Protein AF-A0A967K202-F1 (afdb_monomer)

Foldseek 3Di:
DVVQVVQPVVDPPVPGDPDDDDDPDFDADPVGHGPVVVVPD

Sequence (41 aa):
DELKNYVKEKLAPYKYPRWIEFAAELPKTATGKIQRFKLRA

Structure (mmCIF, N/CA/C/O backbone):
data_AF-A0A967K202-F1
#
_entry.id   AF-A0A967K202-F1
#
loop_
_atom_site.group_PDB
_atom_site.id
_atom_site.type_symbol
_atom_site.label_atom_id
_atom_site.label_alt_id
_atom_site.label_comp_id
_atom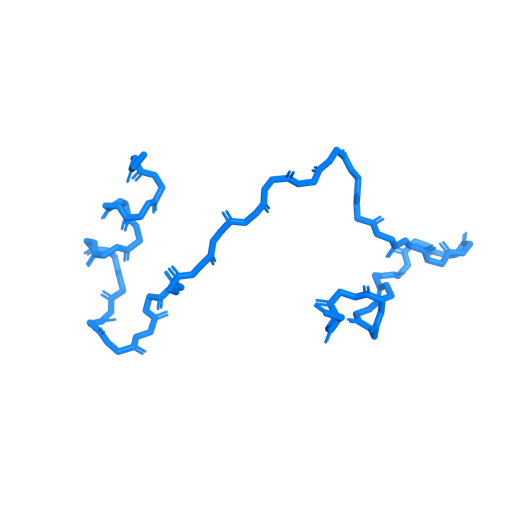_site.label_asym_id
_atom_site.label_entity_id
_atom_site.label_seq_id
_atom_site.pdbx_PDB_ins_code
_atom_site.Cartn_x
_atom_site.Cartn_y
_atom_site.Cartn_z
_atom_site.occupancy
_atom_site.B_iso_or_equiv
_atom_site.auth_seq_id
_atom_site.auth_comp_id
_atom_site.auth_asym_id
_atom_site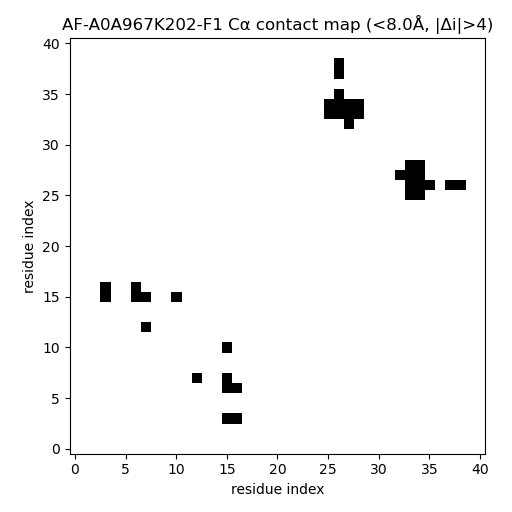.auth_atom_id
_atom_site.pdbx_PDB_model_num
ATOM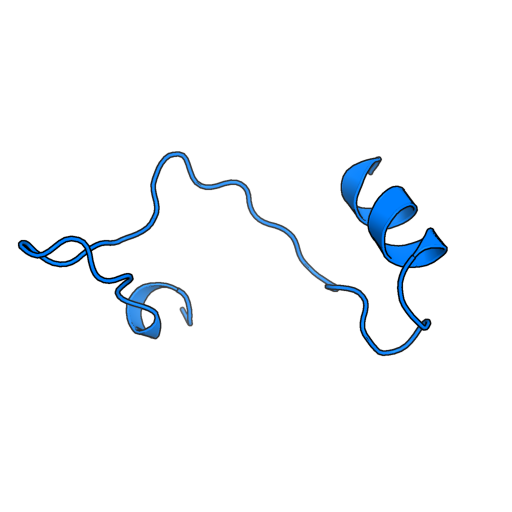 1 N N . ASP A 1 1 ? -6.494 5.984 -16.264 1.00 69.44 1 ASP A N 1
ATOM 2 C CA . ASP A 1 1 ? -5.198 5.425 -16.734 1.00 69.44 1 ASP A CA 1
ATOM 3 C C . ASP A 1 1 ? -3.971 6.286 -16.460 1.00 69.44 1 ASP A C 1
ATOM 5 O O . ASP A 1 1 ? -2.867 5.753 -16.433 1.00 69.44 1 ASP A O 1
ATOM 9 N N . GLU A 1 2 ? -4.138 7.578 -16.181 1.00 83.62 2 GLU A N 1
ATOM 10 C CA . GLU A 1 2 ? -3.034 8.512 -15.926 1.00 83.62 2 GLU A CA 1
ATOM 11 C C . GLU A 1 2 ? -2.067 8.048 -14.824 1.00 83.62 2 GLU A C 1
ATOM 13 O O . GLU A 1 2 ? -0.860 8.015 -15.043 1.00 83.62 2 GLU A O 1
ATOM 18 N N . LEU A 1 3 ? -2.582 7.561 -13.685 1.00 82.81 3 LEU A N 1
ATOM 19 C CA . LEU A 1 3 ? -1.735 7.073 -12.588 1.00 82.81 3 LEU A CA 1
ATOM 20 C C . LEU A 1 3 ? -0.871 5.870 -12.999 1.00 82.81 3 LEU A C 1
ATOM 22 O O . LEU A 1 3 ? 0.274 5.743 -12.573 1.00 82.81 3 LEU A O 1
ATOM 26 N N . LYS A 1 4 ? -1.408 4.981 -13.845 1.00 78.75 4 LYS A N 1
ATOM 27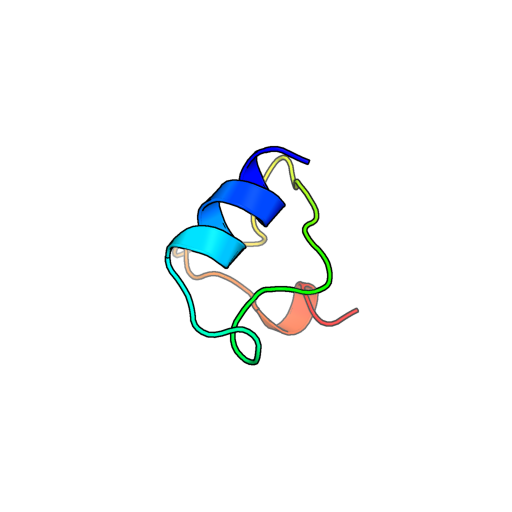 C CA . LYS A 1 4 ? -0.663 3.817 -14.341 1.00 78.75 4 LYS A CA 1
ATOM 28 C C . LYS A 1 4 ? 0.450 4.255 -15.288 1.00 78.75 4 LYS A C 1
ATOM 30 O O . LYS A 1 4 ? 1.554 3.732 -15.178 1.00 78.75 4 LYS A O 1
ATOM 35 N N . ASN A 1 5 ? 0.182 5.207 -16.180 1.00 85.75 5 ASN A N 1
ATOM 36 C CA . ASN A 1 5 ? 1.186 5.737 -17.108 1.00 85.75 5 ASN A CA 1
ATOM 37 C C . ASN A 1 5 ? 2.284 6.503 -16.364 1.00 85.75 5 ASN A C 1
ATOM 39 O O . ASN A 1 5 ? 3.459 6.201 -16.549 1.00 85.75 5 ASN A O 1
ATOM 43 N N . TYR A 1 6 ? 1.904 7.367 -15.421 1.00 88.44 6 TYR A N 1
ATOM 44 C CA . TYR A 1 6 ? 2.838 8.084 -14.552 1.00 88.44 6 TYR A CA 1
ATOM 45 C C . TYR A 1 6 ? 3.794 7.138 -13.814 1.00 88.44 6 TYR A C 1
ATOM 47 O O . TYR A 1 6 ? 4.999 7.373 -13.731 1.00 88.44 6 TYR A O 1
ATOM 55 N N . VAL A 1 7 ? 3.266 6.030 -13.287 1.00 88.62 7 VAL A N 1
ATOM 56 C CA . VAL A 1 7 ? 4.083 5.036 -12.587 1.00 88.62 7 VAL A CA 1
ATOM 57 C C . VAL A 1 7 ? 4.959 4.235 -13.554 1.00 88.62 7 VAL A C 1
ATOM 59 O O . VAL A 1 7 ? 6.108 3.958 -13.222 1.00 88.62 7 VAL A O 1
ATOM 62 N N . LYS A 1 8 ? 4.467 3.889 -14.748 1.00 84.94 8 LYS A N 1
ATOM 63 C CA . LYS A 1 8 ? 5.257 3.184 -15.773 1.00 84.94 8 LYS A CA 1
ATOM 64 C C . LYS A 1 8 ? 6.436 4.004 -16.296 1.00 84.94 8 LYS A C 1
ATOM 66 O O . LYS A 1 8 ? 7.463 3.419 -16.609 1.00 84.94 8 LYS A O 1
ATOM 71 N N . GLU A 1 9 ? 6.301 5.324 -16.385 1.00 88.44 9 GLU A N 1
ATOM 72 C CA . GLU A 1 9 ? 7.393 6.209 -16.816 1.00 88.44 9 GLU A CA 1
ATOM 73 C C . GLU A 1 9 ? 8.485 6.351 -15.749 1.00 88.44 9 GLU A C 1
ATOM 75 O O . GLU A 1 9 ? 9.658 6.512 -16.075 1.00 88.44 9 GLU A O 1
ATOM 80 N N . LYS A 1 10 ? 8.114 6.274 -14.463 1.00 88.25 10 LYS A N 1
ATOM 81 C CA . LYS A 1 10 ? 9.044 6.481 -13.341 1.00 88.25 10 LYS A CA 1
ATOM 82 C C . LYS A 1 10 ? 9.628 5.206 -12.745 1.00 88.25 10 LYS A C 1
ATOM 84 O O . LYS A 1 10 ? 10.692 5.258 -12.130 1.00 88.25 10 LYS A O 1
ATOM 89 N N . LEU A 1 11 ? 8.933 4.078 -12.855 1.00 87.75 11 LEU A N 1
ATOM 90 C CA . LEU A 1 11 ? 9.366 2.802 -12.296 1.00 87.75 11 LEU A CA 1
ATOM 91 C C . LEU A 1 11 ? 9.720 1.803 -13.388 1.00 87.75 11 LEU A C 1
ATOM 93 O O . LEU A 1 11 ? 9.151 1.782 -14.472 1.00 87.75 11 LEU A O 1
ATOM 97 N N . ALA A 1 12 ? 10.645 0.907 -13.050 1.00 88.62 12 ALA A N 1
ATOM 98 C CA . ALA A 1 12 ? 10.988 -0.198 -13.923 1.00 88.62 12 ALA A CA 1
ATOM 99 C C . ALA A 1 12 ? 9.747 -1.068 -14.236 1.00 88.62 12 ALA A C 1
ATOM 101 O O . ALA A 1 12 ? 8.889 -1.243 -13.359 1.00 88.62 12 ALA A O 1
ATOM 102 N N . PRO A 1 13 ? 9.686 -1.705 -15.423 1.00 83.06 13 PRO A N 1
ATOM 103 C CA . PRO A 1 13 ? 8.522 -2.471 -15.882 1.00 83.06 13 PRO A CA 1
ATOM 104 C C . PRO A 1 13 ? 8.075 -3.622 -14.972 1.00 83.06 13 PRO A C 1
ATOM 106 O O . PRO A 1 13 ? 6.998 -4.162 -15.164 1.00 83.06 13 PRO A O 1
ATOM 109 N N . TYR A 1 14 ? 8.869 -4.032 -13.986 1.00 86.19 14 TYR A N 1
ATOM 110 C CA . TYR A 1 14 ? 8.501 -5.088 -13.039 1.00 86.19 14 TYR A CA 1
ATOM 111 C C . TYR A 1 14 ? 7.980 -4.562 -11.690 1.00 86.19 14 TYR A C 1
ATOM 113 O O . TYR A 1 14 ? 7.451 -5.343 -10.903 1.00 86.19 14 TYR A O 1
ATOM 121 N N . LYS A 1 15 ? 8.125 -3.261 -11.400 1.00 86.88 15 LYS A N 1
ATOM 122 C CA . LYS A 1 15 ? 7.729 -2.650 -10.115 1.00 86.88 15 LYS A CA 1
ATOM 123 C C . LYS A 1 15 ? 6.402 -1.895 -10.167 1.00 86.88 15 LYS A C 1
ATOM 125 O O . LYS A 1 15 ? 5.955 -1.407 -9.132 1.00 86.88 15 LYS A O 1
ATOM 130 N N . TYR A 1 16 ? 5.785 -1.755 -11.338 1.00 87.94 16 TYR A N 1
ATOM 131 C CA . TYR A 1 16 ? 4.530 -1.018 -11.442 1.00 87.94 16 TYR A CA 1
ATOM 132 C C . TYR A 1 16 ? 3.362 -1.815 -10.819 1.00 87.94 16 TYR A C 1
ATOM 134 O O . TYR A 1 16 ? 3.311 -3.044 -10.935 1.00 87.94 16 TYR A O 1
ATOM 142 N N . PRO A 1 17 ? 2.405 -1.138 -10.162 1.00 87.75 17 PRO A N 1
ATOM 143 C CA . PRO A 1 17 ? 1.223 -1.776 -9.606 1.00 87.75 17 PRO A CA 1
ATOM 144 C C . PRO A 1 17 ? 0.295 -2.240 -10.733 1.00 87.75 17 PRO A C 1
ATOM 146 O O . PRO A 1 17 ? -0.053 -1.477 -11.636 1.00 87.75 17 PRO A O 1
ATOM 149 N N . ARG A 1 18 ? -0.125 -3.507 -10.679 1.00 85.81 18 ARG A N 1
ATOM 150 C CA . ARG A 1 18 ? -1.044 -4.101 -11.668 1.00 85.81 18 ARG A CA 1
ATOM 151 C C . ARG A 1 18 ? -2.486 -3.619 -11.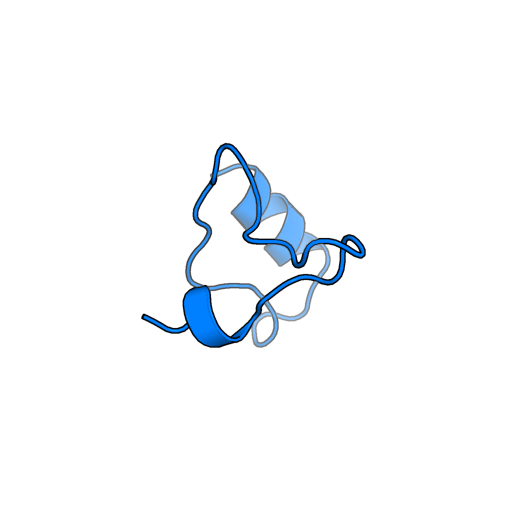476 1.00 85.81 18 ARG A C 1
ATOM 153 O O . ARG A 1 18 ? -3.224 -3.457 -12.446 1.00 85.81 18 ARG A O 1
ATOM 160 N N . TRP A 1 19 ? -2.854 -3.348 -10.231 1.00 85.50 19 TRP A N 1
ATOM 161 C CA . TRP A 1 19 ? -4.179 -2.936 -9.781 1.00 85.50 19 TRP A CA 1
ATOM 162 C C . TRP A 1 19 ? -4.051 -1.698 -8.894 1.00 85.50 19 TRP A C 1
ATOM 164 O O . TRP A 1 19 ? -3.077 -1.547 -8.156 1.00 85.50 19 TRP A O 1
ATOM 174 N N . ILE A 1 20 ? -5.003 -0.780 -9.039 1.00 85.88 20 ILE A N 1
ATOM 175 C CA . ILE A 1 20 ? -5.072 0.477 -8.294 1.00 85.88 20 ILE A CA 1
ATOM 176 C C . ILE A 1 20 ? -6.542 0.680 -7.960 1.00 85.88 20 ILE A C 1
ATOM 178 O O . ILE A 1 20 ? -7.357 0.836 -8.868 1.00 85.88 20 ILE A O 1
ATOM 182 N N . GLU A 1 21 ? -6.856 0.662 -6.673 1.00 87.25 21 GLU A N 1
ATOM 183 C CA . GLU A 1 21 ? -8.200 0.893 -6.160 1.00 87.25 21 GLU A CA 1
ATOM 184 C C . GLU A 1 21 ? -8.207 2.187 -5.361 1.00 87.25 21 GLU A C 1
ATOM 186 O O . GLU A 1 21 ? -7.352 2.417 -4.502 1.00 87.25 21 GLU A O 1
ATOM 191 N N . PHE A 1 22 ? -9.170 3.050 -5.667 1.00 87.44 22 PHE A N 1
ATOM 192 C CA . PHE A 1 22 ? -9.373 4.285 -4.930 1.00 87.44 22 PHE A CA 1
ATOM 193 C C . PHE A 1 22 ? -10.367 4.013 -3.807 1.00 87.44 22 PHE A C 1
ATOM 195 O O . PHE A 1 22 ? -11.535 3.730 -4.058 1.00 87.44 22 PHE A O 1
ATOM 202 N N . ALA A 1 23 ? -9.895 4.102 -2.569 1.00 88.06 23 ALA A N 1
ATOM 203 C CA . ALA A 1 23 ? -10.738 4.047 -1.385 1.00 88.06 23 ALA A CA 1
ATOM 204 C C . ALA A 1 23 ? -10.980 5.467 -0.862 1.00 88.06 23 ALA A C 1
ATOM 206 O O . ALA A 1 23 ? -10.073 6.300 -0.883 1.00 88.06 23 ALA A O 1
ATOM 207 N N . ALA A 1 24 ? -12.188 5.731 -0.360 1.00 89.12 24 ALA A N 1
ATOM 208 C CA . ALA A 1 24 ? -12.508 7.004 0.286 1.00 89.12 24 ALA A CA 1
ATOM 209 C C . ALA A 1 24 ? -11.681 7.216 1.567 1.00 89.12 24 ALA A C 1
ATOM 211 O O . ALA A 1 24 ? -11.271 8.334 1.868 1.00 89.12 24 ALA A O 1
ATOM 212 N N . GLU A 1 25 ? -11.390 6.136 2.297 1.00 89.69 25 GLU A N 1
ATOM 213 C CA . GLU A 1 25 ? -10.546 6.175 3.484 1.00 89.69 25 GLU A CA 1
ATOM 214 C C . GLU A 1 25 ? -9.757 4.870 3.654 1.00 89.69 25 GLU A C 1
ATOM 216 O O . GLU A 1 25 ? -10.207 3.784 3.285 1.00 89.69 25 GLU A O 1
ATOM 221 N N . LEU A 1 26 ? -8.559 4.976 4.232 1.00 91.38 26 LEU A N 1
ATOM 222 C CA . LEU A 1 26 ? -7.762 3.818 4.621 1.00 91.38 26 LEU A CA 1
ATOM 223 C C . LEU A 1 26 ? -8.199 3.310 6.001 1.00 91.38 26 LEU A C 1
ATOM 225 O O . LEU A 1 26 ? -8.332 4.116 6.921 1.00 91.38 26 LEU A O 1
ATOM 229 N N . PRO A 1 27 ? -8.321 1.987 6.206 1.00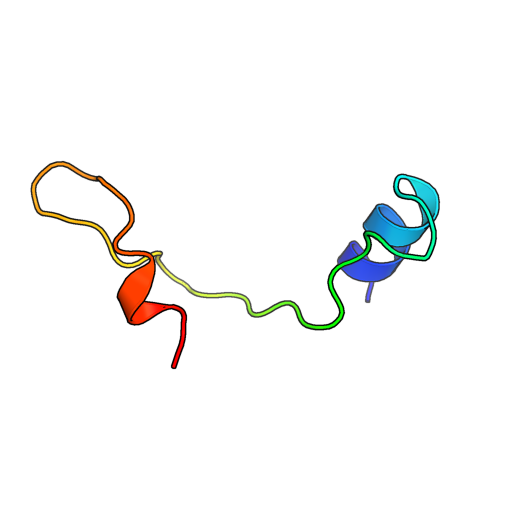 91.38 27 PRO A N 1
ATOM 230 C CA . PRO A 1 27 ? -8.661 1.438 7.507 1.00 91.38 27 PRO A CA 1
ATOM 231 C C . PRO A 1 27 ? -7.535 1.750 8.496 1.00 91.38 27 PRO A C 1
ATOM 233 O O . PRO A 1 27 ? -6.394 1.315 8.313 1.00 91.38 27 PRO A O 1
ATOM 236 N N . LYS A 1 28 ? -7.845 2.509 9.548 1.00 93.81 28 LYS A N 1
ATOM 237 C CA . LYS A 1 28 ? -6.890 2.936 10.577 1.00 93.81 28 LYS A CA 1
ATOM 238 C C . LYS A 1 28 ? -7.272 2.395 11.956 1.00 93.81 28 LYS A C 1
ATOM 240 O O . LYS A 1 28 ? -8.428 2.085 12.225 1.00 93.81 28 LYS A O 1
ATOM 245 N N . THR A 1 29 ? -6.284 2.249 12.835 1.00 90.69 29 THR A N 1
ATOM 246 C CA . THR A 1 29 ? -6.495 2.012 14.270 1.00 90.69 29 THR A CA 1
ATOM 247 C C . THR A 1 29 ? -6.958 3.297 14.957 1.00 90.69 29 THR A C 1
ATOM 249 O O . THR A 1 29 ? -6.806 4.385 14.406 1.00 90.69 29 THR A O 1
ATOM 252 N N . ALA A 1 30 ? -7.415 3.198 16.210 1.00 90.31 30 ALA A N 1
ATOM 253 C CA . ALA A 1 30 ? -7.703 4.365 17.054 1.00 90.31 30 ALA A CA 1
ATOM 254 C C . ALA A 1 30 ? -6.499 5.324 17.209 1.00 90.31 30 ALA A C 1
ATOM 256 O O . ALA A 1 30 ? -6.668 6.510 17.450 1.00 90.31 30 ALA A O 1
ATOM 257 N N . THR A 1 31 ? -5.276 4.817 17.026 1.00 92.25 31 THR A N 1
ATOM 258 C CA . THR A 1 31 ? -4.021 5.589 17.033 1.00 92.25 31 THR A CA 1
ATOM 259 C C . THR A 1 31 ? -3.551 6.020 15.636 1.00 92.25 31 THR A C 1
ATOM 261 O O . THR A 1 31 ? -2.430 6.495 15.485 1.00 92.25 31 THR A O 1
ATOM 264 N N . GLY A 1 32 ? -4.366 5.822 14.594 1.00 91.31 32 GLY A N 1
ATOM 265 C CA . GLY A 1 32 ? -4.088 6.264 13.223 1.00 91.31 32 GLY A CA 1
ATOM 266 C C . GLY A 1 32 ? -3.204 5.335 12.379 1.00 91.31 32 GLY A C 1
ATOM 267 O O . GLY A 1 32 ? -2.937 5.644 11.217 1.00 91.31 32 GLY A O 1
ATOM 268 N N . LYS A 1 33 ? -2.760 4.183 12.903 1.00 93.31 33 LYS A N 1
ATOM 269 C CA . LYS A 1 33 ? -1.944 3.219 12.139 1.00 93.31 33 LYS A CA 1
ATOM 270 C C . LYS A 1 33 ? -2.801 2.496 11.102 1.00 93.31 33 LYS A C 1
ATOM 272 O O . LYS A 1 33 ? -3.884 2.020 11.425 1.00 93.31 33 LYS A O 1
ATOM 277 N N . ILE A 1 34 ? -2.300 2.343 9.876 1.00 93.38 34 ILE A N 1
ATOM 278 C CA . ILE A 1 34 ? -3.020 1.634 8.805 1.00 93.38 34 ILE A CA 1
ATOM 279 C C . ILE A 1 34 ? -3.123 0.136 9.130 1.00 93.38 34 ILE A C 1
ATOM 281 O O . ILE A 1 34 ? -2.118 -0.549 9.336 1.00 93.38 34 ILE A O 1
ATOM 285 N N . GLN A 1 35 ? -4.340 -0.394 9.099 1.00 92.06 35 GLN A N 1
ATOM 286 C CA . GLN A 1 35 ? -4.650 -1.808 9.289 1.00 92.06 35 GLN A CA 1
ATOM 287 C C . GLN A 1 35 ? -4.484 -2.582 7.974 1.00 92.06 35 GLN A C 1
ATOM 289 O O . GLN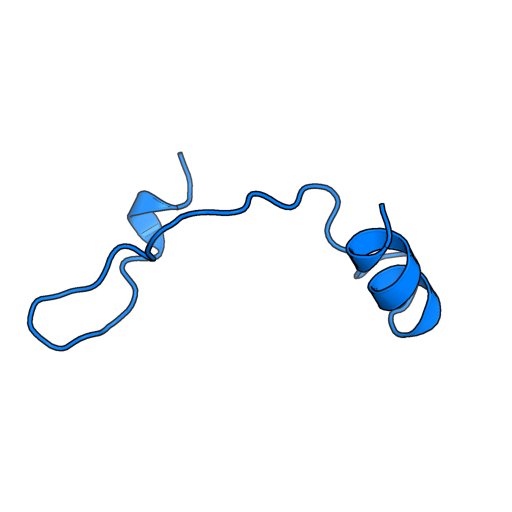 A 1 35 ? -5.456 -2.962 7.327 1.00 92.06 35 GLN A O 1
ATOM 294 N N . ARG A 1 36 ? -3.230 -2.848 7.580 1.00 92.25 36 ARG A N 1
ATOM 295 C CA . ARG A 1 36 ? -2.885 -3.498 6.295 1.00 92.25 36 ARG A CA 1
ATOM 296 C C . ARG A 1 36 ? -3.568 -4.847 6.062 1.00 92.25 36 ARG A C 1
ATOM 298 O O . ARG A 1 36 ? -3.814 -5.192 4.917 1.00 92.25 36 ARG A O 1
ATOM 305 N N . PHE A 1 37 ? -3.862 -5.612 7.114 1.00 90.75 37 PHE A N 1
ATOM 306 C CA . PHE A 1 37 ? -4.512 -6.921 6.975 1.00 90.75 37 PHE A CA 1
ATOM 307 C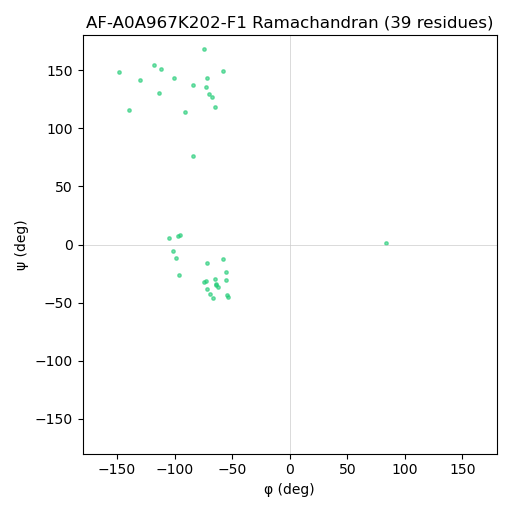 C . PHE A 1 37 ? -5.933 -6.818 6.403 1.00 90.75 37 PHE A C 1
ATOM 309 O O . PHE A 1 37 ? -6.346 -7.715 5.681 1.00 90.75 37 PHE A O 1
ATOM 316 N N . LYS A 1 38 ? -6.646 -5.710 6.657 1.00 87.00 38 LYS A N 1
ATOM 317 C CA . LYS A 1 38 ? -7.975 -5.454 6.081 1.00 87.00 38 LYS A CA 1
ATOM 318 C C . LYS A 1 38 ? -7.933 -5.123 4.587 1.00 87.00 38 LYS A C 1
ATOM 320 O O . LYS A 1 38 ? -8.963 -5.172 3.939 1.00 87.00 38 LYS A O 1
ATOM 325 N N . LEU A 1 39 ? -6.756 -4.782 4.055 1.00 87.56 39 LEU A N 1
ATOM 326 C CA . LEU A 1 39 ? -6.535 -4.424 2.648 1.00 87.56 39 LEU A CA 1
ATOM 327 C C . LEU A 1 39 ? -6.015 -5.602 1.804 1.00 87.56 39 LEU A C 1
ATOM 329 O O . LEU A 1 39 ? -5.577 -5.393 0.680 1.00 87.56 39 LEU A O 1
ATOM 333 N N . ARG A 1 40 ? -5.963 -6.816 2.367 1.00 84.38 40 ARG A N 1
ATOM 334 C CA . ARG A 1 40 ? -5.480 -8.034 1.687 1.00 84.38 40 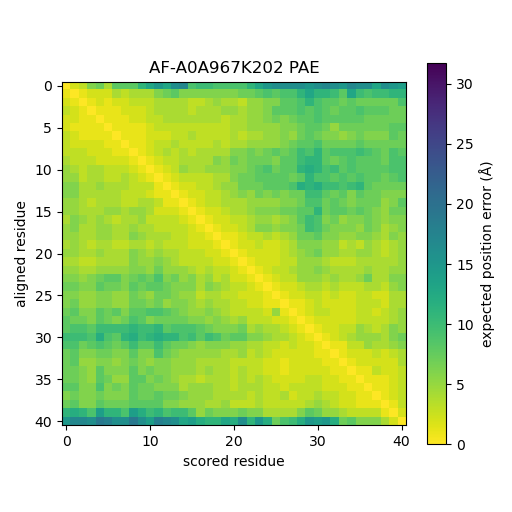ARG A CA 1
ATOM 335 C C . ARG A 1 40 ? -6.610 -8.982 1.260 1.00 84.38 40 ARG A C 1
ATOM 337 O O . ARG A 1 40 ? -6.298 -10.105 0.873 1.00 84.38 40 ARG A O 1
ATOM 344 N N . ALA A 1 41 ? -7.865 -8.569 1.440 1.00 68.75 41 ALA A N 1
ATOM 345 C CA . ALA A 1 41 ? -9.038 -9.336 1.027 1.00 68.75 41 ALA A CA 1
ATOM 346 C C . ALA A 1 41 ? -9.185 -9.345 -0.499 1.00 68.75 41 ALA A C 1
ATOM 348 O O . ALA A 1 41 ? -8.697 -8.380 -1.128 1.00 68.75 41 ALA A O 1
#

Nearest PDB structures (foldseek):
  3r44-assembly1_A  TM=9.128E-01  e=2.202E-01  Mycobacterium tuberculosis
  4gxr-assembly1_A  TM=9.682E-01  e=2.957E-01  Rhodopseudomonas palustris CGA009
  5upq-assembly1_A  TM=8.996E-01  e=2.957E-01  Streptomyces platensis subsp. rosaceus
  6ijb-assembly1_B  TM=8.067E-01  e=2.202E-01  Ruegeria lacuscaerulensis ITI-1157
  4gs5-assembly1_A  TM=8.287E-01  e=6.181E-01  Dyadobacter fermentans DSM 18053

Radius of gyration: 13.49 Å; Cα contacts (8 Å, |Δi|>4): 19; chains: 1; bounding box: 24×18×34 Å

Secondary structure (DSSP, 8-state):
-HHHHHHHHHS-TTTS-S-----SS--B-TTS-B-GGGG--

Mean predicted aligned error: 5.14 Å

Solvent-accessible surface area (backbone atoms only — not comparable to full-atom values): 2923 Å² total; per-residue (Å²): 111,65,72,57,52,58,40,52,77,75,36,60,94,85,71,50,78,93,72,87,82,90,66,98,67,79,60,55,45,100,85,65,49,72,47,63,76,78,74,69,118

pLDDT: mean 87.23, std 5.18, range [68.75, 93.81]